Protein AF-A0A6V7HTP9-F1 (afdb_monomer_lite)

Organism: NCBI:txid1563983

Structure (mmCIF, N/CA/C/O backbone):
data_AF-A0A6V7HTP9-F1
#
_entry.id   AF-A0A6V7HTP9-F1
#
loop_
_atom_site.group_PDB
_atom_site.id
_atom_site.type_symbol
_atom_site.label_atom_id
_atom_site.label_alt_id
_atom_site.label_comp_id
_atom_site.label_asym_id
_atom_site.label_entity_id
_atom_site.label_seq_id
_atom_site.pdbx_PDB_ins_code
_atom_site.Cartn_x
_atom_site.Cartn_y
_atom_site.Cartn_z
_atom_site.occupancy
_atom_site.B_iso_or_equiv
_atom_site.auth_seq_id
_atom_site.auth_comp_id
_atom_site.auth_asym_id
_atom_site.auth_atom_id
_atom_site.pdbx_PDB_model_num
ATOM 1 N N . ASP A 1 1 ? 7.314 -16.654 -11.541 1.00 46.59 1 ASP A N 1
ATOM 2 C CA . ASP A 1 1 ? 7.451 -16.745 -10.083 1.00 46.59 1 ASP A CA 1
ATOM 3 C C . ASP A 1 1 ? 8.519 -15.755 -9.636 1.00 46.59 1 ASP A C 1
ATOM 5 O O . ASP A 1 1 ? 9.689 -16.093 -9.571 1.00 46.59 1 ASP A O 1
ATOM 9 N N . MET A 1 2 ? 8.159 -14.481 -9.489 1.00 36.59 2 MET A N 1
ATOM 10 C CA . MET A 1 2 ? 9.025 -13.515 -8.813 1.00 36.59 2 MET A CA 1
ATOM 11 C C . MET A 1 2 ? 8.354 -13.269 -7.479 1.00 36.59 2 MET A C 1
ATOM 13 O O . MET A 1 2 ? 7.428 -12.467 -7.386 1.00 36.59 2 MET A O 1
ATOM 17 N N . GLN A 1 3 ? 8.781 -14.027 -6.476 1.00 51.72 3 GLN A N 1
ATOM 18 C CA . GLN A 1 3 ? 8.408 -13.828 -5.082 1.00 51.72 3 GLN A CA 1
ATOM 19 C C . GLN A 1 3 ? 9.093 -12.545 -4.585 1.00 51.72 3 GLN A C 1
ATOM 21 O O . GLN A 1 3 ? 10.002 -12.563 -3.762 1.00 51.72 3 GLN A O 1
ATOM 26 N N . GLY A 1 4 ? 8.711 -11.408 -5.173 1.00 59.91 4 GLY A N 1
ATOM 27 C CA . GLY A 1 4 ? 8.916 -10.106 -4.566 1.00 59.91 4 GLY A CA 1
ATOM 28 C C . GLY A 1 4 ? 8.125 -10.079 -3.266 1.00 59.91 4 GLY A C 1
ATOM 29 O O . GLY A 1 4 ? 7.036 -10.647 -3.200 1.00 59.91 4 GLY A O 1
ATOM 30 N N . ASN A 1 5 ? 8.709 -9.477 -2.234 1.00 69.44 5 ASN A N 1
ATOM 31 C CA . ASN A 1 5 ? 8.179 -9.430 -0.874 1.00 69.44 5 ASN A CA 1
ATOM 32 C C . ASN A 1 5 ? 6.647 -9.186 -0.878 1.00 69.44 5 ASN A C 1
ATOM 34 O O . ASN A 1 5 ? 6.230 -8.087 -1.263 1.00 69.44 5 ASN A O 1
ATOM 38 N N . PRO A 1 6 ? 5.805 -10.191 -0.550 1.00 86.75 6 PRO A N 1
ATOM 39 C CA . PRO A 1 6 ? 4.360 -10.082 -0.719 1.00 86.75 6 PRO A CA 1
ATOM 40 C C . PRO A 1 6 ? 3.830 -8.947 0.154 1.00 86.75 6 PRO A C 1
ATOM 42 O O . PRO A 1 6 ? 4.041 -8.918 1.367 1.00 86.75 6 PRO A O 1
ATOM 45 N N . LEU A 1 7 ? 3.162 -7.976 -0.471 1.00 92.44 7 LEU A N 1
ATOM 46 C CA . LEU A 1 7 ? 2.719 -6.778 0.232 1.00 92.44 7 LEU A CA 1
ATOM 47 C C . LEU A 1 7 ? 1.532 -7.117 1.137 1.00 92.44 7 LEU A C 1
ATOM 49 O O . LEU A 1 7 ? 0.422 -7.365 0.664 1.00 92.44 7 LEU A O 1
ATOM 53 N N . SER A 1 8 ? 1.773 -7.098 2.445 1.00 95.25 8 SER A N 1
ATOM 54 C CA . SER A 1 8 ? 0.722 -7.117 3.459 1.00 95.25 8 SER A CA 1
ATO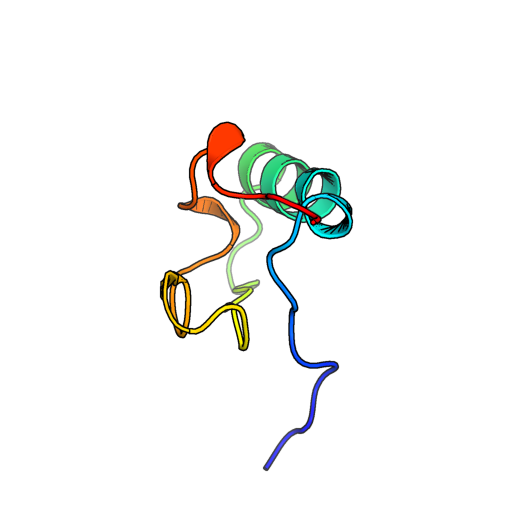M 55 C C . SER A 1 8 ? 0.206 -5.695 3.666 1.00 95.25 8 SER A C 1
ATOM 57 O O . SER A 1 8 ? 0.842 -4.878 4.332 1.00 95.25 8 SER A O 1
ATOM 59 N N . CYS A 1 9 ? -0.958 -5.395 3.103 1.00 96.50 9 CYS A N 1
ATOM 60 C CA . CYS A 1 9 ? -1.627 -4.099 3.156 1.00 96.50 9 CYS A CA 1
ATOM 61 C C . CYS A 1 9 ? -2.354 -3.883 4.489 1.00 96.50 9 CYS A C 1
ATOM 63 O O . CYS A 1 9 ? -3.571 -3.721 4.556 1.00 96.50 9 CYS A O 1
ATOM 65 N N . ASN A 1 10 ? -1.574 -3.894 5.567 1.00 96.31 10 ASN A N 1
ATOM 66 C CA . ASN A 1 10 ? -1.999 -3.590 6.930 1.00 96.31 10 AS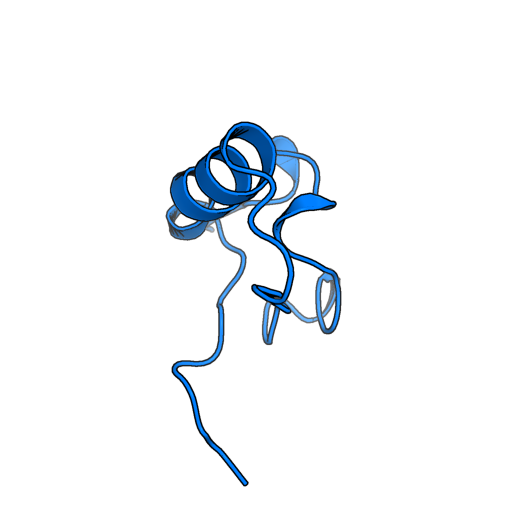N A CA 1
ATOM 67 C C . ASN A 1 10 ? -1.565 -2.168 7.333 1.00 96.31 10 ASN A C 1
ATOM 69 O O . ASN A 1 10 ? -1.001 -1.427 6.527 1.00 96.31 10 ASN A O 1
ATOM 73 N N . CYS A 1 11 ? -1.800 -1.780 8.590 1.00 96.81 11 CYS A N 1
ATOM 74 C CA . CYS A 1 11 ? -1.479 -0.432 9.077 1.00 96.81 11 CYS A CA 1
ATOM 75 C C . CYS A 1 11 ? -0.007 -0.020 8.857 1.00 96.81 11 CYS A C 1
ATOM 77 O O . CYS A 1 11 ? 0.270 1.167 8.668 1.00 96.81 11 CYS A O 1
ATOM 79 N N . HIS A 1 12 ? 0.930 -0.973 8.815 1.00 96.00 12 HIS A N 1
ATOM 80 C CA . HIS A 1 12 ? 2.354 -0.707 8.605 1.00 96.00 12 HIS A CA 1
ATOM 81 C C . HIS A 1 12 ? 2.710 -0.364 7.152 1.00 96.00 12 HIS A C 1
ATOM 83 O O . HIS A 1 12 ? 3.793 0.166 6.911 1.00 96.00 12 HIS A O 1
ATOM 89 N N . LEU A 1 13 ? 1.821 -0.619 6.185 1.00 96.12 13 LEU A N 1
ATOM 90 C CA . LEU A 1 13 ? 2.051 -0.306 4.768 1.00 96.12 13 LEU A CA 1
ATOM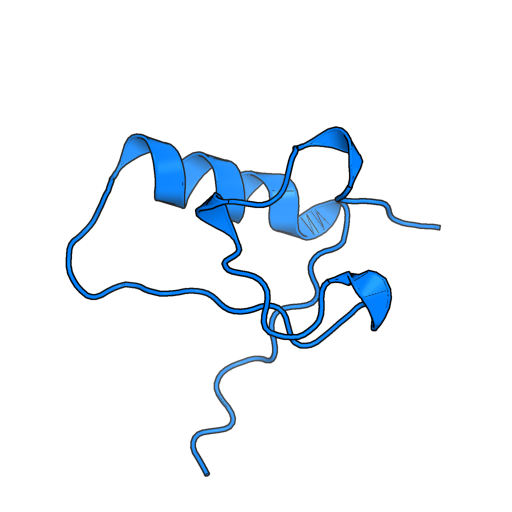 91 C C . LEU A 1 13 ? 1.464 1.050 4.340 1.00 96.12 13 LEU A C 1
ATOM 93 O O . LEU A 1 13 ? 1.626 1.466 3.194 1.00 96.12 13 LEU A O 1
ATOM 97 N N . THR A 1 14 ? 0.814 1.767 5.259 1.00 95.88 14 THR A N 1
ATOM 98 C CA . THR A 1 14 ? 0.151 3.050 4.976 1.00 95.88 14 THR A CA 1
ATOM 99 C C . THR A 1 14 ? 1.089 4.068 4.318 1.00 95.88 14 THR A C 1
ATOM 101 O O . THR A 1 14 ? 0.721 4.689 3.323 1.00 95.88 14 THR A O 1
ATOM 104 N N . TRP A 1 15 ? 2.325 4.185 4.819 1.00 94.56 15 TRP A N 1
ATOM 105 C CA . TRP A 1 15 ? 3.322 5.130 4.298 1.00 94.56 15 TRP A CA 1
ATOM 106 C C . TRP A 1 15 ? 3.668 4.860 2.831 1.00 94.56 15 TRP A C 1
ATOM 108 O O . TRP A 1 15 ? 3.886 5.786 2.055 1.00 94.56 15 TRP A O 1
ATOM 118 N N . PHE A 1 16 ? 3.706 3.587 2.434 1.00 93.81 16 PHE A N 1
ATOM 119 C CA . PHE A 1 16 ? 4.060 3.203 1.076 1.00 93.81 16 PHE A CA 1
ATOM 120 C C . PHE A 1 16 ? 2.926 3.545 0.104 1.00 93.81 16 PHE A C 1
ATOM 122 O O . PHE A 1 16 ? 3.181 4.016 -1.002 1.00 93.81 16 PHE A O 1
ATOM 129 N N . ALA A 1 17 ? 1.671 3.387 0.535 1.00 94.50 17 ALA A N 1
ATOM 130 C CA . ALA A 1 17 ? 0.509 3.819 -0.238 1.00 94.50 17 ALA A CA 1
ATOM 131 C C . ALA A 1 17 ? 0.473 5.339 -0.445 1.00 94.50 17 ALA A C 1
ATOM 133 O O . ALA A 1 17 ? 0.197 5.796 -1.553 1.00 94.50 17 ALA A O 1
ATOM 134 N N . GLU A 1 18 ? 0.773 6.116 0.597 1.00 94.88 18 GLU A N 1
ATOM 135 C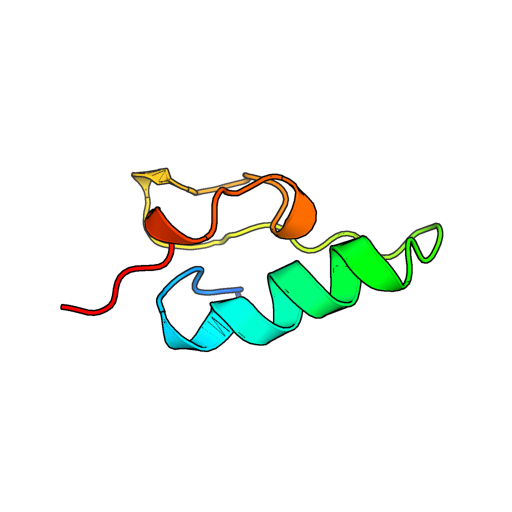 CA . GLU A 1 18 ? 0.880 7.579 0.515 1.00 94.88 18 GLU A CA 1
ATOM 136 C C . GLU A 1 18 ? 2.030 7.993 -0.417 1.00 94.88 18 GLU A C 1
ATOM 138 O O . GLU A 1 18 ? 1.816 8.759 -1.356 1.00 94.88 18 GLU A O 1
ATOM 143 N N . TRP A 1 19 ? 3.207 7.384 -0.263 1.00 93.00 19 TRP A N 1
ATOM 144 C CA . TRP A 1 19 ? 4.365 7.644 -1.119 1.00 93.00 19 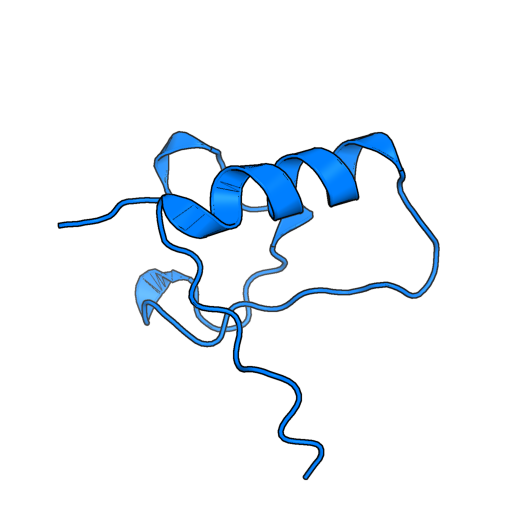TRP A CA 1
ATOM 145 C C . TRP A 1 19 ? 4.094 7.361 -2.606 1.00 93.00 19 TRP A C 1
ATOM 147 O O . TRP A 1 19 ? 4.471 8.157 -3.469 1.00 93.00 19 TRP A O 1
ATOM 157 N N . LEU A 1 20 ? 3.401 6.259 -2.924 1.00 93.25 20 LEU A N 1
ATOM 158 C CA . LEU A 1 20 ? 3.028 5.931 -4.305 1.00 93.25 20 LEU A CA 1
ATOM 159 C C . LEU A 1 20 ? 2.077 6.967 -4.917 1.00 93.25 20 LEU A C 1
ATOM 161 O O . LEU A 1 20 ? 2.199 7.265 -6.105 1.00 93.25 20 LEU A O 1
ATOM 165 N N . ARG A 1 21 ? 1.141 7.517 -4.132 1.00 92.25 21 ARG A N 1
ATOM 166 C CA . ARG A 1 21 ? 0.223 8.571 -4.600 1.00 92.25 21 ARG A CA 1
ATOM 167 C C . ARG A 1 21 ? 0.947 9.872 -4.892 1.00 92.25 21 ARG A C 1
ATOM 169 O O . ARG A 1 21 ? 0.649 10.515 -5.888 1.00 92.25 21 ARG A O 1
ATOM 176 N N . GLU A 1 22 ? 1.876 10.259 -4.024 1.00 94.06 22 GLU A N 1
ATOM 177 C CA . GLU A 1 22 ? 2.590 11.531 -4.153 1.00 94.06 22 GLU A CA 1
ATOM 178 C C . GLU A 1 22 ? 3.557 11.551 -5.336 1.00 94.06 22 GLU A C 1
ATOM 180 O O . GLU A 1 22 ? 3.767 12.596 -5.949 1.00 94.06 22 GLU A O 1
ATOM 185 N N . ARG A 1 23 ? 4.191 10.413 -5.638 1.00 89.69 23 ARG A N 1
ATOM 186 C CA . ARG A 1 23 ? 5.251 10.348 -6.650 1.00 89.69 23 ARG A CA 1
ATOM 187 C C . ARG A 1 23 ? 4.764 9.974 -8.047 1.00 89.69 23 ARG A C 1
ATOM 189 O O . ARG A 1 23 ? 5.503 10.243 -8.987 1.00 89.69 23 ARG A O 1
ATOM 196 N N . ASP A 1 24 ? 3.596 9.332 -8.158 1.00 82.19 24 ASP A N 1
ATOM 197 C CA . ASP A 1 24 ? 2.995 8.786 -9.390 1.00 82.19 24 ASP A CA 1
ATOM 198 C C . ASP A 1 24 ? 4.033 8.301 -10.421 1.00 82.19 24 ASP A C 1
ATOM 200 O O . ASP A 1 24 ? 4.080 8.744 -11.567 1.00 82.19 24 ASP A O 1
ATOM 204 N N . ILE A 1 25 ? 4.935 7.415 -9.982 1.00 83.69 25 ILE A N 1
ATOM 205 C CA . ILE A 1 25 ? 6.056 6.948 -10.806 1.00 83.69 25 ILE A CA 1
ATOM 206 C C . ILE A 1 25 ? 5.531 5.938 -11.836 1.00 83.69 25 ILE A C 1
ATOM 208 O O . ILE A 1 25 ? 5.053 4.866 -11.440 1.00 83.69 25 ILE A O 1
ATOM 212 N N . PRO A 1 26 ? 5.658 6.207 -13.150 1.00 84.50 26 PRO A N 1
ATOM 213 C CA . PRO A 1 26 ? 5.197 5.285 -14.180 1.00 84.50 26 PRO A CA 1
ATOM 214 C C . PRO A 1 26 ? 5.873 3.913 -14.064 1.00 84.50 26 PRO A C 1
ATOM 216 O O . PRO A 1 26 ? 7.089 3.812 -13.914 1.00 84.50 26 PRO A O 1
ATOM 219 N N . GLY A 1 27 ? 5.080 2.843 -14.148 1.00 82.75 27 GLY A N 1
ATOM 220 C CA . GLY A 1 27 ? 5.570 1.460 -14.130 1.00 82.75 27 GLY A CA 1
ATOM 221 C C . GLY A 1 27 ? 5.772 0.844 -12.741 1.00 82.75 27 GLY A C 1
ATOM 222 O O . GLY A 1 27 ? 5.903 -0.376 -12.653 1.00 82.75 27 GLY A O 1
ATOM 223 N N . ILE A 1 28 ? 5.728 1.625 -11.653 1.00 84.50 28 ILE A N 1
ATOM 224 C CA . ILE A 1 28 ? 5.718 1.071 -10.291 1.00 84.50 28 ILE A CA 1
ATOM 225 C C . ILE A 1 28 ? 4.277 0.747 -9.890 1.00 84.50 28 ILE A C 1
ATOM 227 O O . ILE A 1 28 ? 3.447 1.635 -9.703 1.00 84.50 28 ILE A O 1
ATOM 231 N N . ILE A 1 29 ? 3.985 -0.545 -9.732 1.00 84.38 29 ILE A N 1
ATOM 232 C CA . ILE A 1 29 ? 2.673 -1.043 -9.305 1.00 84.38 29 ILE A CA 1
ATOM 233 C C . ILE A 1 29 ? 2.870 -1.949 -8.090 1.00 84.38 29 ILE A C 1
ATOM 235 O O . ILE A 1 29 ? 3.436 -3.034 -8.199 1.00 84.38 29 ILE A O 1
ATOM 239 N N . GLY A 1 30 ? 2.376 -1.515 -6.931 1.00 90.75 30 GLY A N 1
ATOM 240 C CA . GLY A 1 30 ? 2.230 -2.376 -5.759 1.00 90.75 30 GLY A CA 1
ATOM 241 C C . GLY A 1 30 ? 0.845 -3.015 -5.748 1.00 90.75 30 GLY A C 1
ATOM 242 O O . GLY A 1 30 ? -0.148 -2.290 -5.824 1.00 90.75 30 GLY A O 1
ATOM 243 N N . ARG A 1 31 ? 0.768 -4.345 -5.628 1.00 94.25 31 ARG A N 1
ATOM 244 C CA . ARG A 1 31 ? -0.482 -5.081 -5.383 1.00 94.25 31 ARG A CA 1
ATOM 245 C C . ARG A 1 31 ? -0.442 -5.773 -4.035 1.00 94.25 31 ARG A C 1
ATOM 247 O O . ARG A 1 31 ? 0.581 -6.350 -3.677 1.00 94.25 31 ARG A O 1
ATOM 254 N N . CYS A 1 32 ? -1.552 -5.727 -3.316 1.00 95.31 32 CYS A N 1
ATOM 255 C CA . CYS A 1 32 ? -1.676 -6.417 -2.042 1.00 95.31 32 CYS A CA 1
ATOM 256 C C . CYS A 1 32 ? -1.765 -7.927 -2.246 1.00 95.31 32 CYS A C 1
ATOM 258 O O . CYS A 1 32 ? -2.526 -8.413 -3.081 1.00 95.31 32 CYS A O 1
ATOM 260 N N . HIS A 1 33 ? -1.015 -8.665 -1.439 1.00 95.69 33 HIS A N 1
ATOM 261 C CA . HIS A 1 33 ? -1.168 -10.109 -1.304 1.00 95.69 33 HIS A CA 1
ATOM 262 C C . HIS A 1 33 ? -2.186 -10.449 -0.208 1.00 95.69 33 HIS A C 1
ATOM 264 O O . HIS A 1 33 ? -3.047 -11.304 -0.398 1.00 95.69 33 HIS A O 1
ATOM 270 N N . ASP A 1 34 ? -2.116 -9.707 0.899 1.00 93.38 34 ASP A N 1
ATOM 271 C CA . ASP A 1 34 ? -2.977 -9.825 2.073 1.00 93.38 34 ASP A CA 1
ATOM 272 C C . ASP A 1 34 ? -3.334 -8.433 2.619 1.00 93.38 34 ASP A C 1
ATOM 274 O O . ASP A 1 34 ? -2.621 -7.467 2.330 1.00 93.38 34 ASP A O 1
ATOM 278 N N . PRO A 1 35 ? -4.402 -8.286 3.426 1.00 95.38 35 PRO A N 1
ATOM 279 C CA . PRO A 1 35 ? -5.383 -9.313 3.805 1.00 95.38 35 PRO A CA 1
ATOM 280 C C . PRO A 1 35 ? -6.270 -9.754 2.622 1.00 95.38 35 PRO A C 1
ATOM 282 O O . PRO A 1 35 ? -6.354 -9.019 1.635 1.00 95.38 35 PRO A O 1
ATOM 285 N N . PRO A 1 36 ? -7.036 -10.863 2.730 1.00 95.56 36 PRO A N 1
ATOM 286 C CA . PRO A 1 36 ? -7.848 -11.379 1.622 1.00 95.56 36 PRO A CA 1
ATOM 287 C C . PRO A 1 36 ? -8.837 -10.359 1.050 1.00 95.56 36 PRO A C 1
ATOM 289 O O . PRO A 1 36 ? -9.097 -10.354 -0.148 1.00 95.56 36 PRO A O 1
ATOM 292 N N . ARG A 1 37 ? -9.346 -9.447 1.891 1.00 95.75 37 ARG A N 1
ATOM 293 C CA . ARG A 1 37 ? -10.274 -8.383 1.474 1.00 95.75 37 ARG A CA 1
ATOM 294 C C . ARG A 1 37 ? -9.647 -7.355 0.520 1.00 95.75 37 ARG A C 1
ATOM 296 O O . ARG A 1 37 ? -10.378 -6.664 -0.175 1.00 95.75 37 ARG A O 1
ATOM 303 N N . LEU A 1 38 ? -8.321 -7.216 0.541 1.00 96.62 38 LEU A N 1
ATOM 304 C CA . LEU A 1 38 ? -7.562 -6.273 -0.285 1.00 96.62 38 LEU A CA 1
ATOM 305 C C . LEU A 1 38 ? -6.724 -6.987 -1.347 1.00 96.62 38 LEU A C 1
ATOM 307 O O . LEU A 1 38 ? -5.983 -6.325 -2.063 1.00 96.62 38 LEU A O 1
ATOM 311 N N . LYS A 1 39 ? -6.805 -8.316 -1.454 1.00 95.94 39 LYS A N 1
ATOM 312 C CA . LYS A 1 39 ? -5.981 -9.092 -2.380 1.00 95.94 39 LYS A CA 1
ATOM 313 C C . LYS A 1 39 ? -6.126 -8.577 -3.817 1.00 95.94 39 LYS A C 1
ATOM 315 O O . LYS A 1 39 ? -7.226 -8.265 -4.264 1.00 95.94 39 LYS A O 1
ATOM 320 N N . ASP A 1 40 ? -4.994 -8.462 -4.506 1.00 95.06 40 ASP A N 1
ATOM 321 C CA . ASP A 1 40 ? -4.832 -7.935 -5.867 1.00 95.06 40 ASP A CA 1
ATOM 322 C C . ASP A 1 40 ? -5.176 -6.443 -6.054 1.00 95.06 40 ASP A C 1
ATOM 324 O O . ASP A 1 40 ? -4.901 -5.881 -7.120 1.00 95.06 40 ASP A O 1
ATOM 328 N N . ALA A 1 41 ? -5.676 -5.759 -5.017 1.00 96.00 41 ALA A N 1
ATOM 329 C CA . ALA A 1 41 ? -5.903 -4.321 -5.058 1.00 96.00 41 ALA A CA 1
ATOM 330 C C . ALA A 1 41 ? -4.579 -3.562 -5.209 1.00 96.00 41 ALA A C 1
ATOM 332 O O . ALA A 1 41 ? -3.543 -3.924 -4.639 1.00 96.00 41 ALA A O 1
ATOM 333 N N . HIS A 1 42 ? -4.618 -2.478 -5.978 1.00 95.12 42 HIS A N 1
ATOM 334 C CA . HIS A 1 42 ? -3.486 -1.578 -6.126 1.00 95.12 42 HIS A CA 1
ATOM 335 C C . HIS A 1 42 ? -3.284 -0.781 -4.838 1.00 95.12 42 HIS A C 1
ATOM 337 O O . HIS A 1 42 ? -4.185 -0.083 -4.381 1.00 95.12 42 HIS A O 1
ATOM 343 N N . VAL A 1 43 ? -2.074 -0.825 -4.281 1.00 95.06 43 VAL A N 1
ATOM 344 C CA . VAL A 1 43 ? -1.747 -0.203 -2.987 1.00 95.06 43 VAL A CA 1
ATOM 345 C C . VAL A 1 43 ? -2.087 1.293 -2.966 1.00 95.06 43 VAL A C 1
ATOM 347 O O . VAL A 1 43 ? -2.600 1.794 -1.967 1.00 95.06 43 VAL A O 1
ATOM 350 N N . LYS A 1 44 ? -1.868 2.004 -4.081 1.00 94.31 44 LYS A N 1
ATOM 351 C CA . LYS A 1 44 ? -2.160 3.441 -4.198 1.00 94.31 44 LYS A CA 1
ATOM 352 C C . LYS A 1 44 ? -3.658 3.774 -4.214 1.00 94.31 44 LYS A C 1
ATOM 354 O O . LYS A 1 44 ? -4.025 4.890 -3.855 1.00 94.31 44 LYS A O 1
ATOM 359 N N . ASP A 1 45 ? -4.526 2.817 -4.531 1.00 95.50 45 ASP A N 1
ATOM 360 C CA . ASP A 1 45 ? -5.973 3.040 -4.663 1.00 95.50 45 ASP A CA 1
ATOM 361 C C . ASP A 1 45 ? -6.740 2.731 -3.357 1.00 95.50 45 ASP A C 1
ATOM 363 O O . ASP A 1 45 ? -7.916 3.059 -3.227 1.00 95.50 45 ASP A O 1
ATOM 367 N N . ILE A 1 46 ? -6.079 2.147 -2.348 1.00 96.69 46 ILE A N 1
ATOM 368 C CA . ILE A 1 46 ? -6.717 1.699 -1.097 1.00 96.69 46 ILE A CA 1
ATOM 369 C C . ILE A 1 46 ? -6.871 2.856 -0.099 1.00 96.69 46 ILE A C 1
ATOM 371 O O . ILE A 1 46 ? -5.864 3.428 0.321 1.00 96.69 46 ILE A O 1
ATOM 375 N N . PRO A 1 47 ? -8.081 3.201 0.370 1.00 96.25 47 PRO A N 1
ATOM 376 C CA . PRO A 1 47 ? -8.263 4.261 1.359 1.00 96.25 47 PRO A CA 1
ATOM 377 C C . PRO A 1 47 ? -7.438 4.038 2.634 1.00 96.25 47 PRO A C 1
ATOM 379 O O . PRO A 1 47 ? -7.336 2.921 3.132 1.00 96.25 47 PRO A O 1
ATOM 382 N N . ARG A 1 48 ? -6.898 5.113 3.225 1.00 95.19 48 ARG A N 1
ATOM 383 C CA . ARG A 1 48 ? -6.034 5.034 4.422 1.00 95.19 48 ARG A CA 1
ATOM 384 C C . ARG A 1 48 ? -6.646 4.217 5.573 1.00 95.19 48 ARG A C 1
ATOM 386 O O . ARG A 1 48 ? -5.930 3.507 6.264 1.00 95.19 48 ARG A O 1
ATOM 393 N N . HIS A 1 49 ? -7.962 4.302 5.774 1.00 95.88 49 HIS A N 1
ATOM 394 C CA . HIS A 1 49 ? -8.669 3.609 6.858 1.00 95.88 49 HIS A CA 1
ATOM 395 C C . HIS A 1 49 ? -8.830 2.092 6.648 1.00 95.88 49 HIS A C 1
ATOM 397 O O . HIS A 1 49 ? -9.195 1.390 7.590 1.00 95.88 49 HIS A O 1
ATOM 403 N N . GLU A 1 50 ? -8.569 1.574 5.444 1.00 97.19 50 GLU A N 1
ATOM 404 C CA . GLU A 1 50 ? -8.583 0.132 5.156 1.00 97.19 50 GLU A CA 1
ATOM 405 C C . GLU A 1 5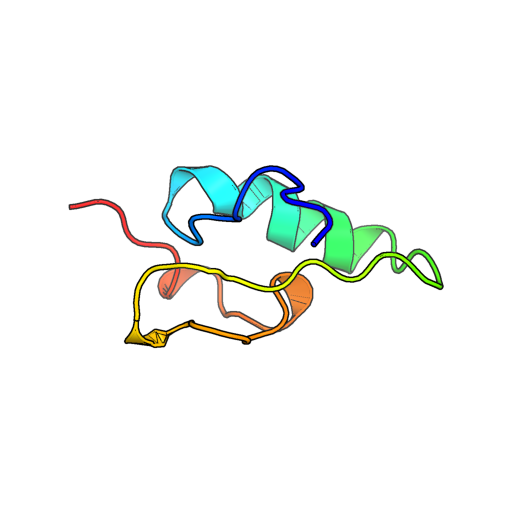0 ? -7.295 -0.573 5.617 1.00 97.19 50 GLU A C 1
ATOM 407 O O . GLU A 1 50 ? -7.304 -1.779 5.892 1.00 97.19 50 GLU A O 1
ATOM 412 N N . PHE A 1 51 ? -6.203 0.181 5.785 1.00 97.06 51 PHE A N 1
ATOM 413 C CA . PHE A 1 51 ? -4.942 -0.308 6.342 1.00 97.06 51 PHE A CA 1
ATOM 414 C C . PHE A 1 51 ? -5.061 -0.481 7.861 1.00 97.06 51 PHE A C 1
ATOM 416 O O . PHE A 1 51 ? -4.787 0.424 8.649 1.00 97.06 51 PHE A O 1
ATOM 423 N N . LYS A 1 52 ? -5.480 -1.674 8.283 1.00 95.94 52 LYS A N 1
ATOM 424 C CA . LYS A 1 52 ? -5.705 -2.029 9.693 1.00 95.94 52 LYS A CA 1
ATOM 425 C C . LYS A 1 52 ? -4.674 -3.052 10.163 1.00 95.94 52 LYS A C 1
ATOM 427 O O . LYS A 1 52 ? -4.331 -3.963 9.413 1.00 95.94 52 LYS A O 1
ATOM 432 N N . CYS A 1 53 ? -4.200 -2.904 11.393 1.00 93.31 53 CYS A N 1
ATOM 433 C CA . CYS A 1 53 ? -3.552 -3.972 12.151 1.00 93.31 53 CYS A CA 1
ATOM 434 C C . CYS A 1 53 ? -4.526 -4.385 13.252 1.00 93.31 53 CYS A C 1
ATOM 436 O O . CYS A 1 53 ? -5.227 -3.517 13.776 1.00 93.31 53 CYS A O 1
ATOM 438 N N . ASN A 1 54 ? -4.625 -5.684 13.528 1.00 74.25 54 ASN A N 1
ATOM 439 C CA . ASN A 1 54 ? -5.328 -6.141 14.725 1.00 74.25 54 ASN A CA 1
ATOM 440 C C . ASN A 1 54 ? -4.563 -5.703 15.973 1.00 74.25 54 ASN A C 1
ATOM 442 O O . ASN A 1 54 ? -3.313 -5.695 15.899 1.00 74.25 54 ASN A O 1
#

Foldseek 3Di:
DPPDPADAQALVCLVVLVVCQVPVDPPDWHAHCDDPVRGRPTSVVDDNVVRHDD

Secondary structure (DSSP, 8-state):
------EE-SGGGHHHHHHHHHH--TT---BEEESGGGTT-BGGGS-GGG----

Sequence (54 aa):
DMQGNPLSCNCHLTWFAEWLRERDIPGIIGRCHDPPRLKDAHVKDIPRHEFKCN

Radius of gyration: 10.68 Å; chains: 1; bounding box: 19×28×29 Å

InterPro domains:
  IPR000483 Cysteine-rich flanking region, C-terminal [SM00082] (5-54)
  IPR032675 Leucine-rich repeat domain superfamily [G3DSA:3.80.10.10] (1-54)

pLDDT: mean 89.25, std 12.99, range [36.59, 97.19]